Protein AF-A0A2P9A9R2-F1 (afdb_monomer)

Organism: NCBI:txid1631247

Nearest PDB structures (foldseek):
  5ofa-assembly1_A  TM=4.682E-01  e=5.445E+00  Homo sapiens

Foldseek 3Di:
DVVVLVVLLVVLLVVLCVVPVVCNVVLVVLLVVLCVVCPPPPDPVSVVVSSVSSSVSSVD

pLDDT: mean 78.94, std 6.01, range [60.5, 86.0]

Solvent-accessible surface area (backbone atoms only — not comparable to full-atom values): 3439 Å² total; per-residue (Å²): 113,63,71,60,47,54,51,48,55,57,47,44,56,53,52,40,30,71,77,35,64,76,46,47,62,57,50,51,52,47,51,50,52,42,52,60,72,52,59,88,66,86,48,73,66,57,54,51,49,46,48,51,54,46,45,49,67,56,75,100

Sequence (60 aa):
MLTKKAQDMTAAPQEAVTKDPAKAADLTAKVQAVITKYQGTTTADEACKAYDELITAIKG

Structure (mmCIF, N/CA/C/O backbone):
data_AF-A0A2P9A9R2-F1
#
_entry.id   AF-A0A2P9A9R2-F1
#
loop_
_atom_site.group_PDB
_atom_site.id
_atom_site.type_symbol
_atom_site.label_atom_id
_atom_site.label_alt_id
_atom_site.label_comp_id
_atom_site.label_asym_id
_atom_site.label_entity_id
_atom_site.label_seq_id
_atom_site.pdbx_PDB_ins_code
_atom_site.Cartn_x
_atom_site.Cartn_y
_atom_site.Cartn_z
_atom_site.occupancy
_atom_site.B_iso_or_equiv
_atom_site.auth_seq_id
_atom_site.auth_comp_id
_atom_site.auth_asym_id
_atom_site.auth_atom_id
_atom_site.pdbx_PDB_model_num
ATOM 1 N N . MET A 1 1 ? 2.311 3.839 17.772 1.00 60.62 1 MET A N 1
ATOM 2 C CA . MET A 1 1 ? 2.896 3.210 16.561 1.00 60.62 1 MET A CA 1
ATOM 3 C C . MET A 1 1 ? 2.346 3.753 15.234 1.00 60.62 1 MET A C 1
ATOM 5 O O . MET A 1 1 ? 2.968 3.504 14.212 1.00 60.62 1 MET A O 1
ATOM 9 N N . LEU A 1 2 ? 1.265 4.549 15.220 1.0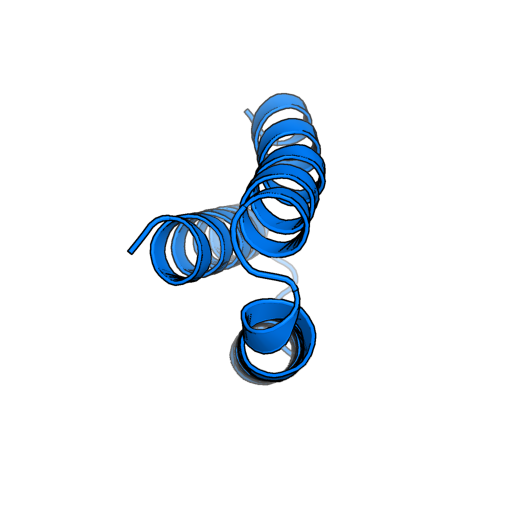0 62.38 2 LEU A N 1
ATOM 10 C CA . LEU A 1 2 ? 0.728 5.179 13.999 1.00 62.38 2 LEU A CA 1
ATOM 11 C C . LEU A 1 2 ? 1.671 6.202 13.350 1.00 62.38 2 LEU A C 1
ATOM 13 O O . LEU A 1 2 ? 1.857 6.163 12.143 1.00 62.38 2 LEU A O 1
ATOM 17 N N . THR A 1 3 ? 2.330 7.059 14.134 1.00 68.00 3 THR A N 1
ATOM 18 C CA . THR A 1 3 ? 3.286 8.049 13.601 1.00 68.00 3 THR A CA 1
ATOM 19 C C . THR A 1 3 ? 4.442 7.384 12.859 1.00 68.00 3 THR A C 1
ATOM 21 O O . THR A 1 3 ? 4.803 7.809 11.768 1.00 68.00 3 THR A O 1
ATOM 24 N N . LYS A 1 4 ? 4.979 6.291 13.415 1.00 71.19 4 LYS A N 1
ATOM 25 C CA . LYS A 1 4 ? 6.043 5.518 12.771 1.00 71.19 4 LYS A CA 1
ATOM 26 C C . LYS A 1 4 ? 5.550 4.798 11.511 1.00 71.19 4 LYS A C 1
ATOM 28 O O . LYS A 1 4 ? 6.241 4.829 10.503 1.00 71.19 4 LYS A O 1
ATOM 33 N N . LYS A 1 5 ? 4.333 4.242 11.530 1.00 69.38 5 LYS A N 1
ATOM 34 C CA . LYS A 1 5 ? 3.692 3.669 10.333 1.00 69.38 5 LYS A CA 1
ATOM 35 C C . LYS A 1 5 ? 3.485 4.706 9.230 1.00 69.38 5 LYS A C 1
ATOM 37 O O . LYS A 1 5 ? 3.764 4.413 8.079 1.00 69.38 5 LYS A O 1
ATOM 42 N N . ALA A 1 6 ? 3.060 5.920 9.575 1.00 67.50 6 ALA A N 1
ATOM 43 C CA . ALA A 1 6 ? 2.919 7.007 8.612 1.00 67.50 6 ALA A CA 1
ATOM 44 C C . ALA A 1 6 ? 4.278 7.408 8.009 1.00 67.50 6 ALA A C 1
ATOM 46 O O . ALA A 1 6 ? 4.379 7.577 6.800 1.00 67.50 6 ALA A O 1
ATOM 47 N N . GLN A 1 7 ? 5.336 7.489 8.826 1.00 75.19 7 GLN A N 1
ATOM 48 C CA . GLN A 1 7 ? 6.698 7.740 8.336 1.00 75.19 7 GLN A CA 1
ATOM 49 C C . GLN A 1 7 ? 7.187 6.632 7.392 1.00 75.19 7 GLN A C 1
ATOM 51 O O . GLN A 1 7 ? 7.701 6.931 6.315 1.00 75.19 7 GLN A O 1
ATOM 56 N N . ASP A 1 8 ? 6.988 5.365 7.764 1.00 79.50 8 ASP A N 1
ATOM 57 C CA . ASP A 1 8 ? 7.387 4.217 6.946 1.00 79.50 8 ASP A CA 1
ATOM 58 C C . ASP A 1 8 ? 6.553 4.134 5.644 1.00 79.50 8 ASP A C 1
ATOM 60 O O . ASP A 1 8 ? 7.085 3.740 4.605 1.00 79.50 8 ASP A O 1
ATOM 64 N N . MET A 1 9 ? 5.284 4.570 5.663 1.00 74.50 9 MET A N 1
ATOM 65 C CA . MET A 1 9 ? 4.424 4.667 4.475 1.00 74.50 9 MET A CA 1
ATOM 66 C C . MET A 1 9 ? 4.876 5.759 3.501 1.00 74.50 9 MET A C 1
ATOM 68 O O . MET A 1 9 ? 4.637 5.624 2.311 1.00 74.50 9 MET A O 1
ATOM 72 N N . THR A 1 10 ? 5.529 6.826 3.960 1.00 74.94 10 THR A N 1
ATOM 73 C CA . THR A 1 10 ? 6.087 7.852 3.061 1.00 74.94 10 THR A CA 1
ATOM 74 C C . THR A 1 10 ? 7.458 7.435 2.527 1.00 74.94 10 THR A C 1
ATOM 76 O O . THR A 1 10 ? 7.750 7.608 1.343 1.00 74.94 10 THR A O 1
ATOM 79 N N . ALA A 1 11 ? 8.287 6.832 3.385 1.00 80.88 11 ALA A N 1
ATOM 80 C CA . ALA A 1 11 ? 9.649 6.436 3.043 1.00 80.88 11 ALA A CA 1
ATOM 81 C C . ALA A 1 11 ? 9.704 5.246 2.069 1.00 80.88 11 ALA A C 1
ATOM 83 O O . ALA A 1 11 ? 10.489 5.272 1.122 1.00 80.88 11 ALA A O 1
ATOM 84 N N . ALA A 1 12 ? 8.863 4.221 2.258 1.00 79.38 12 ALA A N 1
ATOM 85 C CA . ALA A 1 12 ? 8.902 3.012 1.432 1.00 79.38 12 ALA A CA 1
ATOM 86 C C . ALA A 1 12 ? 8.576 3.268 -0.059 1.00 79.38 12 ALA A C 1
ATOM 88 O O . ALA A 1 12 ? 9.338 2.795 -0.904 1.00 79.38 12 ALA A O 1
ATOM 89 N N . PRO A 1 13 ? 7.526 4.037 -0.428 1.00 78.62 13 PRO A N 1
ATOM 90 C CA . PRO A 1 13 ? 7.301 4.470 -1.805 1.00 78.62 13 PRO A CA 1
ATOM 91 C C . PRO A 1 13 ? 8.469 5.263 -2.377 1.00 78.62 13 PRO A C 1
ATOM 93 O O . PRO A 1 13 ? 8.879 4.997 -3.501 1.00 78.62 13 PRO A O 1
ATOM 96 N N . GLN A 1 14 ? 9.016 6.223 -1.621 1.00 79.56 14 GLN A N 1
ATOM 97 C CA . GLN A 1 14 ? 10.126 7.045 -2.104 1.00 79.56 14 GLN A CA 1
ATOM 98 C C . GLN A 1 14 ? 11.360 6.194 -2.406 1.00 79.56 14 GLN A C 1
ATOM 100 O O . GLN A 1 14 ? 11.947 6.349 -3.475 1.00 79.56 14 GLN A O 1
ATOM 105 N N . GLU A 1 15 ? 11.733 5.266 -1.521 1.00 82.12 15 GLU A N 1
ATOM 106 C CA 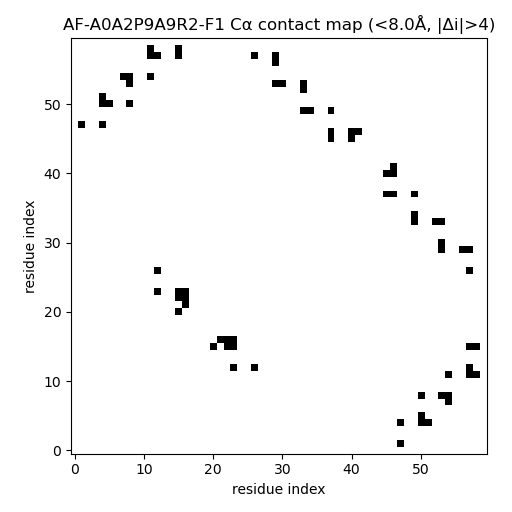. GLU A 1 15 ? 12.843 4.343 -1.779 1.00 82.12 15 GLU A CA 1
ATOM 107 C C . GLU A 1 15 ? 12.572 3.423 -2.971 1.00 82.12 15 GLU A C 1
ATOM 109 O O . GLU A 1 15 ? 13.461 3.224 -3.800 1.00 82.12 15 GLU A O 1
ATOM 114 N N . ALA A 1 16 ? 11.364 2.868 -3.075 1.00 80.19 16 ALA A N 1
ATOM 115 C CA . ALA A 1 16 ? 11.003 1.952 -4.151 1.00 80.19 16 ALA A CA 1
ATOM 116 C C . ALA A 1 16 ? 10.977 2.646 -5.522 1.00 80.19 16 ALA A C 1
ATOM 118 O O . ALA A 1 16 ? 11.529 2.096 -6.469 1.00 80.19 16 ALA A O 1
ATOM 119 N N . VAL A 1 17 ? 10.433 3.865 -5.621 1.00 82.19 17 VAL A N 1
ATOM 120 C CA . VAL A 1 17 ? 10.445 4.668 -6.861 1.00 82.19 17 VAL A CA 1
ATOM 121 C C . VAL A 1 17 ? 11.849 5.170 -7.197 1.00 82.19 17 VAL A C 1
ATOM 123 O O . VAL A 1 17 ? 12.213 5.225 -8.366 1.00 82.19 17 VAL A O 1
ATOM 126 N N . THR A 1 18 ? 12.665 5.511 -6.194 1.00 86.00 18 THR A N 1
ATOM 127 C CA . THR A 1 18 ? 14.057 5.938 -6.428 1.00 86.00 18 THR A CA 1
ATOM 128 C C . THR A 1 18 ? 14.918 4.786 -6.950 1.00 86.00 18 THR A C 1
ATOM 130 O O . THR A 1 18 ? 15.764 4.999 -7.816 1.00 86.00 18 THR A O 1
ATOM 133 N N . LYS A 1 19 ? 14.714 3.563 -6.438 1.00 83.00 19 LYS A N 1
ATOM 134 C CA . LYS A 1 19 ? 15.422 2.357 -6.901 1.00 83.00 19 LYS A CA 1
ATOM 135 C C . LYS A 1 19 ? 14.887 1.836 -8.232 1.00 83.00 19 LYS A C 1
ATOM 137 O O . LYS A 1 19 ? 15.663 1.316 -9.027 1.00 83.00 19 LYS A O 1
ATOM 142 N N . ASP A 1 20 ? 13.584 1.954 -8.454 1.00 81.75 20 ASP A N 1
ATOM 143 C CA . ASP A 1 20 ? 12.911 1.494 -9.660 1.00 81.75 20 ASP A CA 1
ATOM 144 C C . ASP A 1 20 ? 11.738 2.431 -10.005 1.00 81.75 20 ASP A C 1
ATOM 146 O O . ASP A 1 20 ? 10.620 2.263 -9.504 1.00 81.75 20 ASP A O 1
ATOM 150 N N . PRO A 1 21 ? 11.964 3.424 -10.882 1.00 80.38 21 PRO A N 1
ATOM 151 C CA . PRO A 1 21 ? 10.930 4.370 -11.287 1.00 80.38 21 PRO A CA 1
ATOM 152 C C . PRO A 1 21 ? 9.707 3.698 -11.924 1.00 80.38 21 PRO A C 1
ATOM 154 O O . PRO A 1 21 ? 8.608 4.252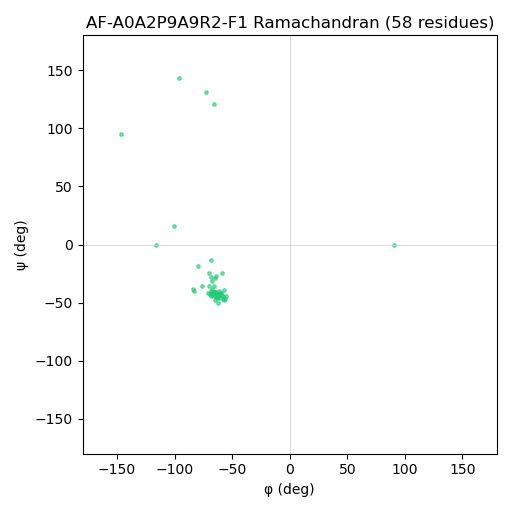 -11.864 1.00 80.38 21 PRO A O 1
ATOM 157 N N . ALA A 1 22 ? 9.859 2.496 -12.497 1.00 83.12 22 ALA A N 1
ATOM 158 C CA . ALA A 1 22 ? 8.749 1.750 -13.085 1.00 83.12 22 ALA A CA 1
ATOM 159 C C . ALA A 1 22 ? 7.777 1.221 -12.016 1.00 83.12 22 ALA A C 1
ATOM 161 O O . ALA A 1 22 ? 6.584 1.064 -12.289 1.00 83.12 22 ALA A O 1
ATOM 162 N N . LYS A 1 23 ? 8.242 1.036 -10.770 1.00 79.31 23 LYS A N 1
ATOM 163 C CA . LYS A 1 23 ? 7.381 0.646 -9.646 1.00 79.31 23 LYS A CA 1
ATOM 164 C C . LYS A 1 23 ? 6.403 1.737 -9.231 1.00 79.31 23 LYS A C 1
ATOM 166 O O . LYS A 1 23 ? 5.461 1.412 -8.524 1.00 79.31 23 LYS A O 1
ATOM 171 N N . ALA A 1 24 ? 6.551 2.993 -9.669 1.00 79.62 24 ALA A N 1
ATOM 172 C CA . ALA A 1 24 ? 5.623 4.073 -9.311 1.00 79.62 24 ALA A CA 1
ATOM 173 C C . ALA A 1 24 ? 4.162 3.762 -9.694 1.00 79.62 24 ALA A C 1
ATOM 175 O O . ALA A 1 24 ? 3.240 4.036 -8.918 1.00 79.62 24 ALA A O 1
ATOM 176 N N . ALA A 1 25 ? 3.947 3.143 -10.859 1.00 81.38 25 ALA A N 1
ATOM 177 C CA . ALA A 1 25 ? 2.618 2.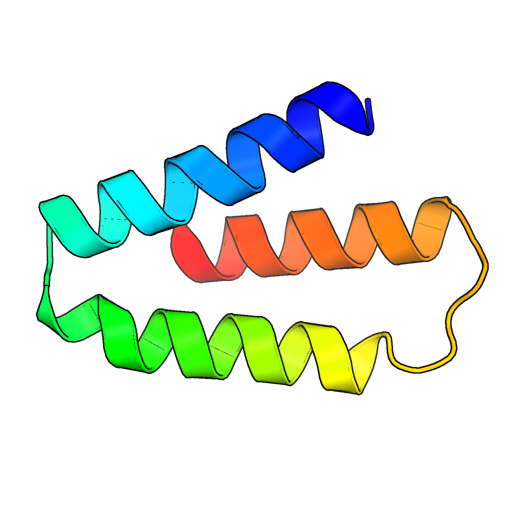724 -11.305 1.00 81.38 25 ALA A CA 1
ATOM 178 C C . ALA A 1 25 ? 2.058 1.574 -10.445 1.00 81.38 25 ALA A C 1
ATOM 180 O O . ALA A 1 25 ? 0.910 1.635 -10.006 1.00 81.38 25 ALA A O 1
ATOM 181 N N . ASP A 1 26 ? 2.887 0.571 -10.141 1.00 82.81 26 ASP A N 1
ATOM 182 C CA . ASP A 1 26 ? 2.528 -0.574 -9.289 1.00 82.81 26 ASP A CA 1
ATOM 183 C C . ASP A 1 26 ? 2.232 -0.144 -7.840 1.00 82.81 26 ASP A C 1
ATOM 185 O O . ASP A 1 26 ? 1.247 -0.558 -7.232 1.00 82.81 26 ASP A O 1
ATOM 189 N N . LEU A 1 27 ? 3.033 0.781 -7.312 1.00 82.38 27 LEU A N 1
ATOM 190 C CA . LEU A 1 27 ? 2.826 1.446 -6.029 1.00 8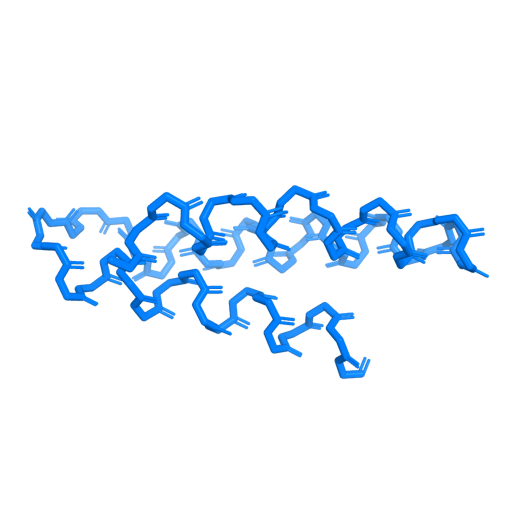2.38 27 LEU A CA 1
ATOM 191 C C . LEU A 1 27 ? 1.489 2.170 -5.966 1.00 82.38 27 LEU A C 1
ATOM 193 O O . LEU A 1 27 ? 0.756 2.013 -4.994 1.00 82.38 27 LEU A O 1
ATOM 197 N N . THR A 1 28 ? 1.164 2.941 -7.003 1.00 80.69 28 THR A N 1
ATOM 198 C CA . THR A 1 28 ? -0.108 3.667 -7.075 1.00 80.69 28 THR A CA 1
ATOM 199 C C . THR A 1 28 ? -1.279 2.686 -7.069 1.00 80.69 28 THR A C 1
ATOM 201 O O . THR A 1 28 ? -2.217 2.865 -6.293 1.00 80.69 28 THR A O 1
ATOM 204 N N . ALA A 1 29 ? -1.190 1.594 -7.837 1.00 85.50 29 ALA A N 1
ATOM 205 C CA . ALA A 1 29 ? -2.199 0.537 -7.839 1.00 85.50 29 ALA A CA 1
ATOM 206 C C . ALA A 1 29 ? -2.351 -0.134 -6.460 1.00 85.50 29 ALA A C 1
ATOM 208 O O . ALA A 1 29 ? -3.473 -0.337 -5.993 1.00 85.50 29 ALA A O 1
ATOM 209 N N . LYS A 1 30 ? -1.240 -0.418 -5.767 1.00 82.38 30 LYS A N 1
ATOM 210 C CA . LYS A 1 30 ? -1.231 -0.988 -4.407 1.00 82.38 30 LYS A CA 1
ATOM 211 C C . LYS A 1 30 ? -1.846 -0.046 -3.373 1.00 82.38 30 LYS A C 1
ATOM 213 O O . LYS A 1 30 ? -2.671 -0.485 -2.574 1.00 82.38 30 LYS A O 1
ATOM 218 N N . VAL A 1 31 ? -1.498 1.243 -3.411 1.00 82.31 31 VAL A N 1
ATOM 219 C CA . VAL A 1 31 ? -2.111 2.280 -2.562 1.00 82.31 31 VAL A CA 1
ATOM 220 C C . VAL A 1 31 ? -3.620 2.316 -2.787 1.00 82.31 31 VAL A C 1
ATOM 222 O O . VAL A 1 31 ? -4.384 2.286 -1.825 1.00 82.31 31 VAL A O 1
ATOM 225 N N . GLN A 1 32 ? -4.060 2.323 -4.044 1.00 79.31 32 GLN A N 1
ATOM 226 C CA . GLN A 1 32 ? -5.478 2.375 -4.387 1.00 79.31 32 GLN A CA 1
ATOM 227 C C . GLN A 1 32 ? -6.228 1.120 -3.920 1.00 79.31 32 GLN A C 1
ATOM 229 O O . GLN A 1 32 ? -7.302 1.236 -3.336 1.00 79.31 32 GLN A O 1
ATOM 234 N N . ALA A 1 33 ? -5.632 -0.065 -4.088 1.00 84.44 33 ALA A N 1
ATOM 235 C CA . ALA A 1 33 ? -6.192 -1.329 -3.615 1.00 84.44 33 ALA A CA 1
ATOM 236 C C . ALA A 1 33 ? -6.368 -1.351 -2.090 1.00 84.44 33 ALA A C 1
ATOM 238 O O . ALA A 1 33 ? -7.411 -1.785 -1.600 1.00 84.44 33 ALA A O 1
ATOM 239 N N . VAL A 1 34 ? -5.386 -0.843 -1.337 1.00 84.00 34 VAL A N 1
ATOM 240 C CA . VAL A 1 34 ? -5.490 -0.694 0.121 1.00 84.00 34 VAL A CA 1
ATOM 241 C C . VAL A 1 34 ? -6.583 0.321 0.471 1.00 84.00 34 VAL A C 1
ATOM 243 O O . VAL A 1 34 ? -7.468 0.002 1.256 1.00 84.00 34 VAL A O 1
ATOM 246 N N . ILE A 1 35 ? -6.615 1.499 -0.155 1.00 79.25 35 ILE A N 1
ATOM 247 C CA . ILE A 1 35 ? -7.668 2.499 0.099 1.00 79.25 35 ILE A CA 1
ATOM 248 C C . ILE A 1 35 ? -9.067 1.910 -0.125 1.00 79.25 35 ILE A C 1
ATOM 250 O O . ILE A 1 35 ? -9.944 2.115 0.709 1.00 79.25 35 ILE A O 1
ATOM 254 N N . THR A 1 36 ? -9.278 1.155 -1.206 1.00 84.88 36 THR A N 1
ATOM 255 C CA . THR A 1 36 ? -10.560 0.493 -1.488 1.00 84.88 36 THR A CA 1
ATOM 256 C C . THR A 1 36 ? -10.871 -0.620 -0.486 1.00 84.88 36 THR A C 1
ATOM 258 O O . THR A 1 36 ? -12.003 -0.730 -0.025 1.00 84.88 36 THR A O 1
ATOM 261 N N . LYS A 1 37 ? -9.881 -1.436 -0.106 1.00 83.56 37 LYS A N 1
ATOM 262 C CA . LYS A 1 37 ? -10.058 -2.552 0.839 1.00 83.56 37 LYS A CA 1
ATOM 263 C C . LYS A 1 37 ? -10.417 -2.085 2.250 1.00 83.56 37 LYS A C 1
ATOM 265 O O . LYS A 1 37 ? -11.198 -2.743 2.928 1.00 83.56 37 LYS A O 1
ATOM 270 N N . TYR A 1 38 ? -9.859 -0.954 2.669 1.00 82.12 38 TYR A N 1
ATOM 271 C CA . TYR A 1 38 ? -10.126 -0.323 3.962 1.00 82.12 38 TYR A CA 1
ATOM 272 C C . TYR A 1 38 ? -11.120 0.847 3.833 1.00 82.12 38 TYR A C 1
ATOM 274 O O . TYR A 1 38 ? -11.264 1.677 4.732 1.00 82.12 38 TYR A O 1
ATOM 282 N N . GLN A 1 39 ? -11.842 0.939 2.713 1.00 75.69 39 GLN A N 1
ATOM 283 C CA . GLN A 1 39 ? -12.849 1.972 2.524 1.00 75.69 39 GLN A CA 1
ATOM 284 C C . GLN A 1 39 ? -13.992 1.757 3.523 1.00 75.69 39 GLN A C 1
ATOM 286 O O . GLN A 1 39 ? -14.640 0.715 3.531 1.00 75.69 39 GLN A O 1
ATOM 291 N N . GLY A 1 40 ? -14.245 2.754 4.374 1.00 74.50 40 GLY A N 1
ATOM 292 C CA . GLY A 1 40 ? -15.284 2.682 5.407 1.00 74.50 40 GLY A CA 1
ATOM 293 C C . GLY A 1 40 ? -14.817 2.137 6.760 1.00 74.50 40 GLY A C 1
AT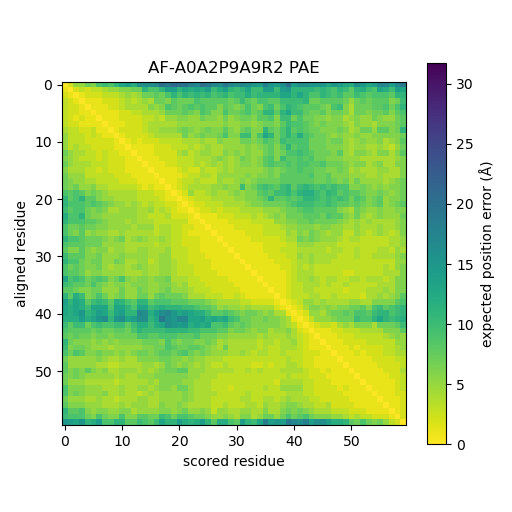OM 294 O O . GLY A 1 40 ? -15.619 2.109 7.692 1.00 74.50 40 GLY A O 1
ATOM 295 N N . THR A 1 41 ? -13.540 1.769 6.916 1.00 74.25 41 THR A N 1
ATOM 296 C CA . THR A 1 41 ? -12.995 1.422 8.238 1.00 74.25 41 THR A CA 1
ATOM 297 C C . THR A 1 41 ? -12.811 2.671 9.094 1.00 74.25 41 THR A C 1
ATOM 299 O O . THR A 1 41 ? -12.235 3.663 8.645 1.00 74.25 41 THR A O 1
ATOM 302 N N . THR A 1 42 ? -13.291 2.627 10.335 1.00 70.69 42 THR A N 1
ATOM 303 C CA . THR A 1 42 ? -13.209 3.741 11.301 1.00 70.69 42 THR A CA 1
ATOM 304 C C . THR A 1 42 ? -12.355 3.400 12.519 1.00 70.69 42 THR A C 1
ATOM 306 O O . THR A 1 42 ? -12.176 4.233 13.409 1.00 70.69 42 THR A O 1
ATOM 309 N N . THR A 1 43 ? -11.805 2.183 12.567 1.00 80.25 43 THR A N 1
ATOM 310 C CA . THR A 1 43 ? -11.031 1.700 13.709 1.00 80.25 43 THR A CA 1
ATOM 311 C C . THR A 1 43 ? -9.528 1.884 13.495 1.00 80.25 43 THR A C 1
ATOM 313 O O . THR A 1 43 ? -8.991 1.721 12.397 1.00 80.25 43 THR A O 1
ATOM 316 N N . ALA A 1 44 ? -8.817 2.221 14.573 1.00 76.62 44 ALA A N 1
ATOM 317 C CA . ALA A 1 44 ? -7.371 2.433 14.532 1.00 76.62 44 ALA A CA 1
ATOM 318 C C . ALA A 1 44 ? -6.582 1.152 14.188 1.00 76.62 44 ALA A C 1
ATOM 320 O O . ALA A 1 44 ? -5.504 1.243 13.595 1.00 76.62 44 ALA A O 1
ATOM 321 N N . ASP A 1 45 ? -7.113 -0.027 14.529 1.00 82.06 45 ASP A N 1
ATOM 322 C CA . ASP A 1 45 ? -6.513 -1.325 14.199 1.00 82.06 45 ASP A CA 1
ATOM 323 C C . ASP A 1 45 ? -6.573 -1.628 12.701 1.00 82.06 45 ASP A C 1
ATOM 325 O O . ASP A 1 45 ? -5.584 -2.074 12.115 1.00 82.06 45 ASP A O 1
ATOM 329 N N . GLU A 1 46 ? -7.703 -1.344 12.055 1.00 80.56 46 GLU A N 1
ATOM 330 C CA . GLU A 1 46 ? -7.848 -1.511 10.607 1.00 80.56 46 GLU A CA 1
ATOM 331 C C . GLU A 1 46 ? -6.953 -0.537 9.845 1.00 80.56 46 GLU A C 1
ATOM 333 O O . GLU A 1 46 ? -6.253 -0.953 8.923 1.00 80.56 46 GLU A O 1
ATOM 338 N N . ALA A 1 47 ? -6.864 0.719 10.298 1.00 76.50 47 ALA A N 1
ATOM 339 C CA . ALA A 1 47 ? -5.901 1.672 9.755 1.00 76.50 47 ALA A CA 1
ATOM 340 C C . ALA A 1 47 ? -4.459 1.154 9.900 1.00 76.50 47 ALA A C 1
ATOM 342 O O . ALA A 1 47 ? -3.677 1.197 8.951 1.00 76.50 47 ALA A O 1
ATOM 343 N N . CYS A 1 48 ? -4.094 0.597 11.062 1.00 83.19 48 CYS A N 1
ATOM 344 C CA . CYS A 1 48 ? -2.770 0.007 11.260 1.00 83.19 48 CYS A CA 1
ATOM 345 C C . CYS A 1 48 ? -2.493 -1.173 10.319 1.00 83.19 48 CYS A C 1
ATOM 347 O O . CYS A 1 48 ? -1.372 -1.260 9.811 1.00 83.19 48 CYS A O 1
ATOM 349 N N . LYS A 1 49 ? -3.476 -2.047 10.075 1.00 84.25 49 LYS A N 1
ATOM 350 C CA . LYS A 1 49 ? -3.359 -3.161 9.119 1.00 84.25 49 LYS A CA 1
ATOM 351 C C . LYS A 1 49 ? -3.217 -2.673 7.679 1.00 84.25 49 LYS A C 1
ATOM 353 O O . LYS A 1 49 ? -2.359 -3.185 6.966 1.00 84.25 49 LYS A O 1
ATOM 358 N N . ALA A 1 50 ? -3.969 -1.643 7.290 1.00 84.38 50 ALA A N 1
ATOM 359 C CA . ALA A 1 50 ? -3.859 -1.008 5.979 1.00 84.38 50 ALA A CA 1
ATOM 360 C C . ALA A 1 50 ? -2.433 -0.519 5.705 1.00 84.38 50 ALA A C 1
ATOM 362 O O . ALA A 1 50 ? -1.859 -0.809 4.656 1.00 84.38 50 ALA A O 1
ATOM 363 N N . TYR A 1 51 ? -1.831 0.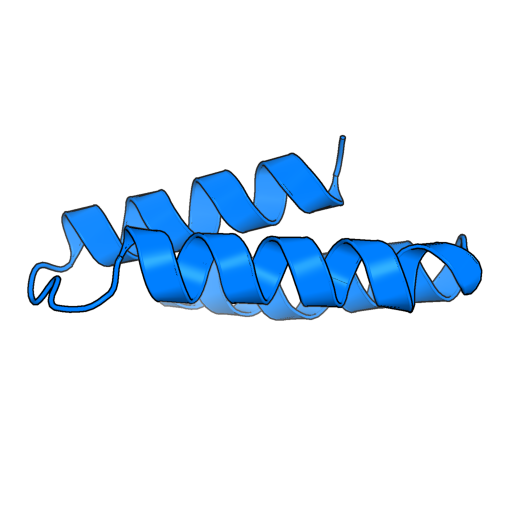160 6.687 1.00 82.31 51 TYR A N 1
ATOM 364 C CA . TYR A 1 51 ? -0.450 0.624 6.581 1.00 82.31 51 TYR A CA 1
ATOM 365 C C . TYR A 1 51 ? 0.558 -0.532 6.493 1.00 82.31 51 TYR A C 1
ATOM 367 O O . TYR A 1 51 ? 1.486 -0.446 5.693 1.00 82.31 51 TYR A O 1
ATOM 375 N N . ASP A 1 52 ? 0.390 -1.615 7.264 1.00 85.75 52 ASP A N 1
ATOM 376 C CA . ASP A 1 52 ? 1.305 -2.770 7.189 1.00 85.75 52 ASP A CA 1
ATOM 377 C C . ASP A 1 52 ? 1.206 -3.510 5.858 1.00 85.75 52 ASP A C 1
ATOM 379 O O . ASP A 1 52 ? 2.240 -3.852 5.279 1.00 85.75 52 ASP A O 1
ATOM 383 N N . GLU A 1 53 ? -0.009 -3.746 5.356 1.00 85.19 53 GLU A N 1
ATOM 384 C CA . GLU A 1 53 ? -0.207 -4.372 4.046 1.00 85.19 53 GLU A CA 1
ATOM 385 C C . GLU A 1 53 ? 0.416 -3.524 2.941 1.00 85.19 53 GLU A C 1
ATOM 387 O O . GLU A 1 53 ? 1.130 -4.061 2.095 1.00 85.19 53 GLU A O 1
ATOM 392 N N . LEU A 1 54 ? 0.214 -2.204 2.979 1.00 83.88 54 LEU A N 1
ATOM 393 C CA . LEU A 1 54 ? 0.803 -1.302 2.000 1.00 83.88 54 LEU A CA 1
ATOM 394 C C . LEU A 1 54 ? 2.335 -1.330 2.064 1.00 83.88 54 LEU A C 1
ATOM 396 O O . LEU A 1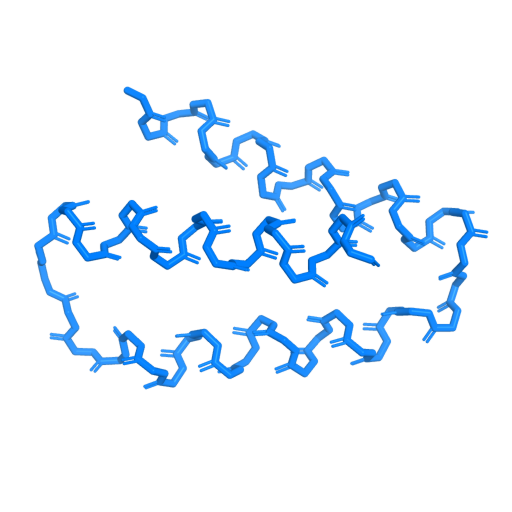 54 ? 2.984 -1.551 1.048 1.00 83.88 54 LEU A O 1
ATOM 400 N N . ILE A 1 55 ? 2.927 -1.176 3.250 1.00 82.44 55 ILE A N 1
ATOM 401 C CA . ILE A 1 55 ? 4.388 -1.204 3.426 1.00 82.44 55 ILE A CA 1
ATOM 402 C C . ILE A 1 55 ? 4.971 -2.546 2.965 1.00 82.44 55 ILE A C 1
ATOM 404 O O . ILE A 1 55 ? 6.003 -2.568 2.293 1.00 82.44 55 ILE A O 1
ATOM 408 N N . THR A 1 56 ? 4.311 -3.658 3.289 1.00 84.94 56 THR A N 1
ATOM 409 C CA . THR A 1 56 ? 4.733 -5.002 2.870 1.00 84.94 56 THR A CA 1
ATOM 410 C C . THR A 1 56 ? 4.653 -5.157 1.355 1.00 84.94 56 THR A C 1
ATOM 412 O O . THR A 1 56 ? 5.601 -5.635 0.740 1.00 84.94 56 THR A O 1
ATOM 415 N N . ALA A 1 57 ? 3.571 -4.685 0.734 1.00 81.19 57 ALA A N 1
ATOM 416 C CA . ALA A 1 57 ? 3.396 -4.734 -0.714 1.00 81.19 57 ALA A CA 1
ATOM 417 C C . ALA A 1 57 ? 4.435 -3.884 -1.467 1.00 81.19 57 ALA A C 1
ATOM 419 O O . ALA A 1 57 ? 4.750 -4.186 -2.616 1.00 81.19 57 ALA A O 1
ATOM 420 N N . ILE A 1 58 ? 4.966 -2.832 -0.840 1.00 78.19 58 ILE A N 1
ATOM 421 C CA . ILE A 1 58 ? 5.986 -1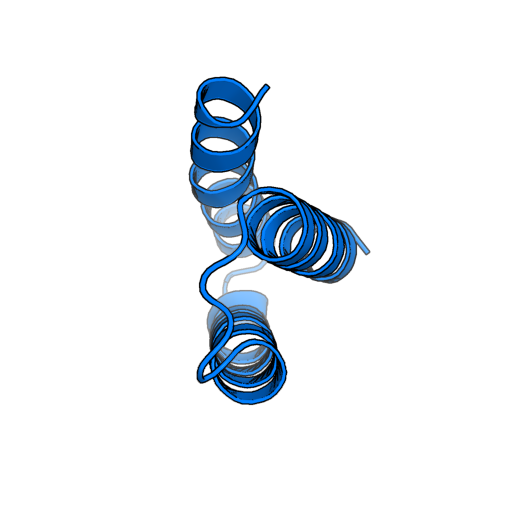.950 -1.426 1.00 78.19 58 ILE A CA 1
ATOM 422 C C . ILE A 1 58 ? 7.400 -2.510 -1.251 1.00 78.19 58 ILE A C 1
ATOM 424 O O . ILE A 1 58 ? 8.232 -2.361 -2.145 1.00 78.19 58 ILE A O 1
ATOM 428 N N . LYS A 1 59 ? 7.680 -3.128 -0.098 1.00 74.56 59 LYS A N 1
ATOM 429 C CA . LYS A 1 59 ? 8.990 -3.718 0.221 1.00 74.56 59 LYS A CA 1
ATOM 430 C C . LYS A 1 59 ? 9.219 -5.096 -0.413 1.00 74.56 59 LYS A C 1
ATOM 432 O O . LYS A 1 59 ? 10.371 -5.520 -0.450 1.00 74.56 59 LYS A O 1
ATOM 437 N N . GLY A 1 60 ? 8.149 -5.772 -0.841 1.00 60.50 60 GLY A N 1
ATOM 438 C CA . GLY A 1 60 ? 8.176 -7.075 -1.517 1.00 60.50 60 GLY A CA 1
ATOM 439 C C . GLY A 1 60 ? 8.899 -7.077 -2.858 1.00 60.50 60 GLY A C 1
ATOM 440 O O . GLY A 1 60 ? 8.792 -6.083 -3.618 1.00 60.50 60 GLY A O 1
#

Mean predicted aligned error: 5.33 Å

Radius of gyration: 11.45 Å; Cα contacts (8 Å, |Δi|>4): 38; chains: 1; bounding box: 31×15×30 Å

Secondary structure (DSSP, 8-state):
-HHHHHHHHHHHHHHHHHH-TTHHHHHHHHHHHHHHHTTT--SHHHHHHHHHHHHHHHH-